Protein AF-A0A1E5GHN0-F1 (afdb_monomer)

Organism: NCBI:txid903984

Foldseek 3Di:
DDDDPQLVVVVVVVPPFDKDKDQFDPDDDPQLSQLVRCPVVPVDPDDPVCVVVDDSSVRSVVVPVVFQWDDGPRMIITTD

Structure (mmCIF, N/CA/C/O backbone):
data_AF-A0A1E5GHN0-F1
#
_entry.id   AF-A0A1E5GHN0-F1
#
loop_
_atom_site.group_PDB
_atom_site.id
_atom_site.type_symbol
_atom_site.label_atom_id
_atom_site.label_alt_id
_atom_site.label_comp_id
_atom_site.label_asym_id
_atom_site.label_entity_id
_atom_site.label_seq_id
_atom_site.pdbx_PDB_ins_code
_atom_site.Cartn_x
_atom_site.Cartn_y
_atom_si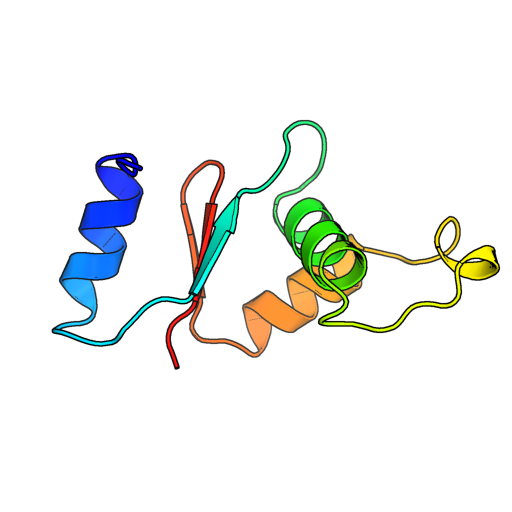te.Cartn_z
_atom_site.occupancy
_atom_site.B_iso_or_equiv
_atom_site.auth_seq_id
_atom_site.auth_comp_id
_atom_site.auth_asym_id
_atom_site.auth_atom_id
_atom_site.pdbx_PDB_model_num
ATOM 1 N N . MET A 1 1 ? -3.614 10.545 -17.411 1.00 61.69 1 MET A N 1
ATOM 2 C CA . MET A 1 1 ? -2.728 10.638 -16.236 1.00 61.69 1 MET A CA 1
ATOM 3 C C . MET A 1 1 ? -1.398 10.027 -16.653 1.00 61.69 1 MET A C 1
ATOM 5 O O . MET A 1 1 ? -1.438 9.018 -17.346 1.00 61.69 1 MET A O 1
ATOM 9 N N . SER A 1 2 ? -0.265 10.683 -16.396 1.00 85.25 2 SER A N 1
ATOM 10 C CA . SER A 1 2 ? 1.064 10.142 -16.724 1.00 85.25 2 SER A CA 1
ATOM 11 C C . SER A 1 2 ? 1.690 9.650 -15.431 1.00 85.25 2 SER A C 1
ATOM 13 O O . SER A 1 2 ? 1.760 10.432 -14.488 1.00 85.25 2 SER A O 1
ATOM 15 N N . TYR A 1 3 ? 2.122 8.393 -15.389 1.00 90.31 3 TYR A N 1
ATOM 16 C CA . TYR A 1 3 ? 2.849 7.859 -14.240 1.00 90.31 3 TYR A CA 1
ATOM 17 C C . TYR A 1 3 ? 4.336 8.235 -14.308 1.00 90.31 3 TYR A C 1
ATOM 19 O O . TYR A 1 3 ? 4.841 8.475 -15.413 1.00 90.31 3 TYR A O 1
ATOM 27 N N . PRO A 1 4 ? 5.044 8.274 -13.165 1.00 93.44 4 PRO A N 1
ATOM 28 C CA . PRO A 1 4 ? 6.496 8.420 -13.140 1.00 93.44 4 PRO A CA 1
ATOM 29 C C . PRO A 1 4 ? 7.214 7.290 -13.885 1.00 93.44 4 PRO A C 1
ATOM 31 O O . PRO A 1 4 ? 6.723 6.159 -13.963 1.00 93.44 4 PRO A O 1
ATOM 34 N N . ASP A 1 5 ? 8.419 7.574 -14.386 1.00 93.44 5 ASP A N 1
ATOM 35 C CA . ASP A 1 5 ? 9.203 6.612 -15.167 1.00 93.44 5 ASP A CA 1
ATOM 36 C C . ASP A 1 5 ? 9.488 5.312 -14.393 1.00 93.44 5 ASP A C 1
ATOM 38 O O . ASP A 1 5 ? 9.530 4.245 -15.003 1.00 93.44 5 ASP A O 1
ATOM 42 N N . GLU A 1 6 ? 9.685 5.352 -13.066 1.00 93.62 6 GLU A N 1
ATOM 43 C CA . GLU A 1 6 ? 9.842 4.124 -12.268 1.00 93.62 6 GLU A CA 1
ATOM 44 C C . GLU A 1 6 ? 8.624 3.205 -12.316 1.00 93.62 6 GLU A C 1
ATOM 46 O O . GLU A 1 6 ?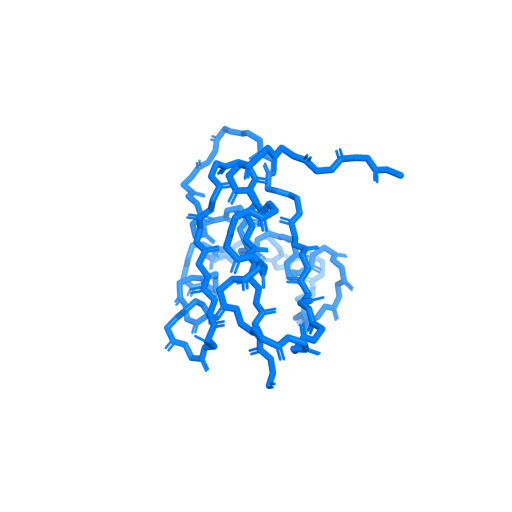 8.794 2.003 -12.524 1.00 93.62 6 GLU A O 1
ATOM 51 N N . VAL A 1 7 ? 7.419 3.760 -12.202 1.00 94.00 7 VAL A N 1
ATOM 52 C CA . VAL A 1 7 ? 6.167 2.999 -12.258 1.00 94.00 7 VAL A CA 1
ATOM 53 C C . VAL A 1 7 ? 6.018 2.370 -13.639 1.00 94.00 7 VAL A C 1
ATOM 55 O O . VAL A 1 7 ? 5.808 1.165 -13.762 1.00 94.00 7 VAL A O 1
ATOM 58 N N . VAL A 1 8 ? 6.243 3.150 -14.702 1.00 92.69 8 VAL A N 1
ATOM 59 C CA . VAL A 1 8 ? 6.183 2.650 -16.085 1.00 92.69 8 VAL A CA 1
ATOM 60 C C . VAL A 1 8 ? 7.203 1.531 -16.323 1.00 92.69 8 VAL A C 1
ATOM 62 O O . VAL A 1 8 ? 6.888 0.543 -16.988 1.00 92.69 8 VAL A O 1
ATOM 65 N N . ARG A 1 9 ? 8.414 1.637 -15.756 1.00 92.44 9 ARG A N 1
ATOM 66 C CA . ARG A 1 9 ? 9.430 0.575 -15.839 1.00 92.44 9 ARG A CA 1
ATOM 67 C C . ARG A 1 9 ? 8.973 -0.718 -15.166 1.00 92.44 9 ARG A C 1
ATOM 69 O O . ARG A 1 9 ? 9.241 -1.782 -15.717 1.00 92.44 9 ARG A O 1
ATOM 76 N N . VAL A 1 10 ? 8.321 -0.651 -14.005 1.00 93.06 10 VAL A N 1
ATOM 77 C CA . VAL A 1 10 ? 7.801 -1.840 -13.303 1.00 93.06 10 VAL A CA 1
ATOM 78 C C . VAL A 1 10 ? 6.684 -2.503 -14.106 1.00 93.06 10 VAL A C 1
ATOM 80 O O . VAL A 1 10 ? 6.728 -3.712 -14.329 1.00 93.06 10 VAL A O 1
ATOM 83 N N . ILE A 1 11 ? 5.761 -1.713 -14.656 1.00 92.25 11 ILE A N 1
ATOM 84 C CA . ILE A 1 11 ? 4.688 -2.209 -15.531 1.00 92.25 11 ILE A CA 1
ATOM 85 C C . ILE A 1 11 ? 5.269 -2.894 -16.775 1.00 92.25 11 ILE A C 1
ATOM 87 O O . ILE A 1 11 ? 4.867 -4.000 -17.130 1.00 92.25 11 ILE A O 1
ATOM 91 N N . ALA A 1 12 ? 6.272 -2.287 -17.414 1.00 90.81 12 ALA A N 1
ATOM 92 C CA . ALA A 1 12 ? 6.892 -2.836 -18.618 1.00 90.81 12 ALA A CA 1
ATOM 93 C C . ALA A 1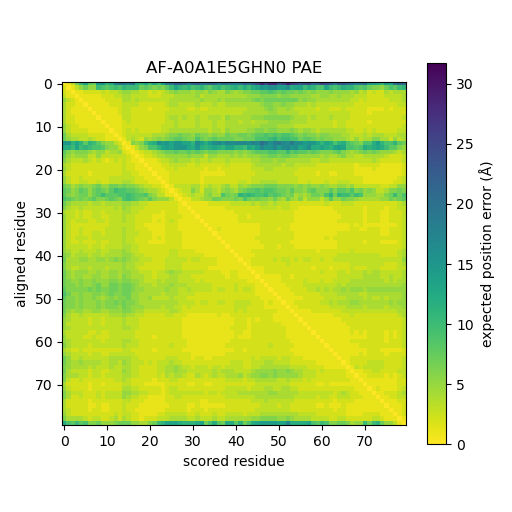 12 ? 7.573 -4.203 -18.397 1.00 90.81 12 ALA A C 1
ATOM 95 O O . ALA A 1 12 ? 7.689 -4.983 -19.345 1.00 90.81 12 ALA A O 1
ATOM 96 N N . LYS A 1 13 ? 8.009 -4.520 -17.168 1.00 89.69 13 LYS A N 1
ATOM 97 C CA . LYS A 1 13 ? 8.598 -5.832 -16.839 1.00 89.69 13 LYS A CA 1
ATOM 98 C C . LYS A 1 13 ? 7.578 -6.975 -16.899 1.00 89.69 13 LYS A C 1
ATOM 100 O O . LYS A 1 13 ? 7.983 -8.098 -17.184 1.00 89.69 13 LYS A O 1
ATOM 105 N N . HIS A 1 14 ? 6.291 -6.692 -16.698 1.00 88.06 14 HIS A N 1
ATOM 106 C CA . HIS A 1 14 ? 5.225 -7.695 -16.570 1.00 88.06 14 HIS A CA 1
ATOM 107 C C . HIS A 1 14 ? 4.502 -8.007 -17.901 1.00 88.06 14 HIS A C 1
ATOM 109 O O . HIS A 1 14 ? 3.361 -8.447 -17.922 1.00 88.06 14 HIS A O 1
ATOM 115 N N . GLN A 1 15 ? 5.168 -7.776 -19.044 1.00 79.25 15 GLN A N 1
ATOM 116 C CA . GLN A 1 15 ? 4.848 -8.312 -20.386 1.00 79.25 15 GLN A CA 1
ATOM 117 C C . GLN A 1 15 ? 3.359 -8.348 -20.815 1.00 79.25 15 GLN A C 1
ATOM 119 O O . GLN A 1 15 ? 2.939 -9.260 -21.525 1.00 79.25 15 GLN A O 1
ATOM 124 N N . GLY A 1 16 ? 2.573 -7.323 -20.473 1.00 77.44 16 GLY A N 1
ATOM 125 C CA . GLY A 1 16 ? 1.179 -7.187 -20.922 1.00 77.44 16 GLY A CA 1
ATOM 126 C C . GLY A 1 16 ? 0.120 -7.560 -19.884 1.00 77.44 16 GLY A C 1
ATOM 127 O O . GLY A 1 16 ? -1.067 -7.472 -20.197 1.00 77.44 16 GLY A O 1
ATOM 128 N N . GLU A 1 17 ? 0.521 -7.918 -18.664 1.00 88.31 17 GLU A N 1
ATOM 129 C CA . GLU A 1 17 ? -0.380 -7.935 -17.512 1.00 88.31 17 GLU A CA 1
ATOM 130 C C . GLU A 1 17 ? -0.868 -6.512 -17.206 1.00 88.31 17 GLU A C 1
ATOM 132 O O . GLU A 1 17 ? -0.112 -5.537 -17.288 1.00 88.31 17 GLU A O 1
ATOM 137 N N . SER A 1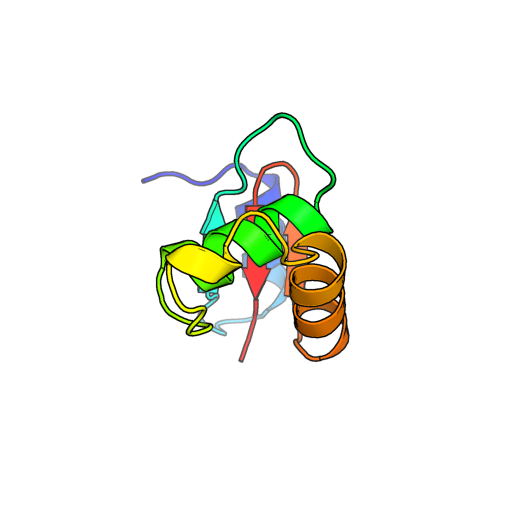 18 ? -2.159 -6.383 -16.893 1.00 89.88 18 SER A N 1
ATOM 138 C CA . SER A 1 18 ? -2.740 -5.099 -16.507 1.00 89.88 18 SER A CA 1
ATOM 139 C C . SER A 1 18 ? -2.508 -4.880 -15.014 1.00 89.88 18 SER A C 1
ATOM 141 O O . SER A 1 18 ? -3.022 -5.673 -14.226 1.00 89.88 18 SER A O 1
ATOM 143 N N . PRO A 1 19 ? -1.797 -3.816 -14.607 1.00 93.94 19 PRO A N 1
ATOM 144 C CA . PRO A 1 19 ? -1.581 -3.530 -13.198 1.00 93.94 19 PRO A CA 1
ATOM 145 C C . PRO A 1 19 ? -2.821 -2.901 -12.552 1.00 93.94 19 PRO A C 1
ATOM 147 O O . PRO A 1 19 ? -3.578 -2.174 -13.205 1.00 93.94 19 PRO A O 1
ATOM 150 N N . ILE A 1 20 ? -2.966 -3.105 -11.246 1.00 94.81 20 ILE A N 1
ATOM 151 C CA . ILE A 1 20 ? -3.736 -2.242 -10.348 1.00 94.81 20 ILE A CA 1
ATOM 152 C C . ILE A 1 20 ? -2.733 -1.302 -9.676 1.00 94.81 20 ILE A C 1
ATOM 154 O O . ILE A 1 20 ? -1.693 -1.740 -9.190 1.00 94.81 20 ILE A O 1
ATOM 158 N N . ILE A 1 21 ? -3.004 0.002 -9.701 1.00 95.25 21 ILE A N 1
ATOM 159 C CA . ILE A 1 21 ? -2.074 1.022 -9.204 1.00 95.25 21 ILE A CA 1
ATOM 160 C C . ILE A 1 21 ? -2.772 1.820 -8.112 1.00 95.25 21 ILE A C 1
ATOM 162 O O . ILE A 1 21 ? -3.813 2.426 -8.365 1.00 95.25 21 ILE A O 1
ATOM 166 N N . TYR A 1 22 ? -2.164 1.849 -6.933 1.00 95.44 22 TYR A N 1
ATOM 167 C CA . TYR A 1 22 ? -2.615 2.629 -5.786 1.00 95.44 22 TYR A CA 1
ATOM 168 C C . TYR A 1 22 ? -1.668 3.812 -5.585 1.00 95.44 22 TYR A C 1
ATOM 170 O O . TYR A 1 22 ? -0.454 3.618 -5.578 1.00 95.44 22 TYR A O 1
ATOM 178 N N . GLU A 1 23 ? -2.206 5.023 -5.441 1.00 95.25 23 GLU A N 1
ATOM 179 C CA . GLU A 1 23 ? -1.439 6.246 -5.164 1.00 95.25 23 GLU A CA 1
ATOM 180 C C . GLU A 1 23 ? -1.378 6.476 -3.650 1.00 95.25 23 GLU A C 1
ATOM 182 O O . GLU A 1 23 ? -2.396 6.741 -3.020 1.00 95.25 23 GLU A O 1
ATOM 187 N N . LEU A 1 24 ? -0.191 6.329 -3.067 1.00 94.94 24 LEU A N 1
ATOM 188 C CA . LEU A 1 24 ? 0.076 6.318 -1.633 1.00 94.94 24 LEU A CA 1
ATOM 189 C C . LEU A 1 24 ? 0.321 7.736 -1.098 1.00 94.94 24 LEU A C 1
ATOM 191 O O . LEU A 1 24 ? 1.334 8.358 -1.415 1.00 94.94 24 LEU A O 1
ATOM 195 N N . TYR A 1 25 ? -0.557 8.221 -0.217 1.00 88.69 25 TYR A N 1
ATOM 196 C CA . TYR A 1 25 ? -0.413 9.538 0.418 1.00 88.69 25 TYR A CA 1
ATOM 197 C C . TYR A 1 25 ? 0.850 9.657 1.287 1.00 88.69 25 TYR A C 1
ATOM 199 O O . TYR A 1 25 ? 1.225 8.722 1.986 1.00 88.69 25 TYR A O 1
ATOM 207 N N . 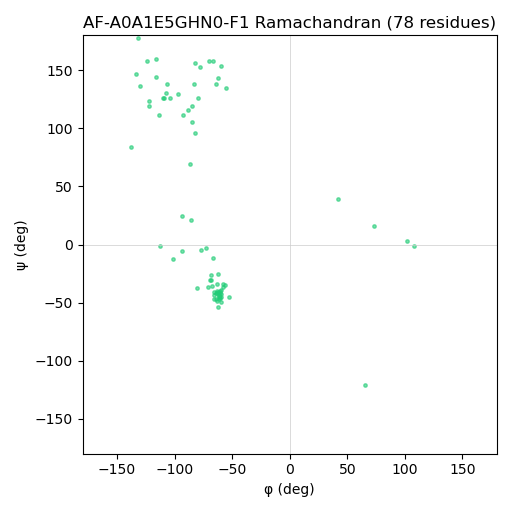GLU A 1 26 ? 1.502 10.822 1.306 1.00 88.31 26 GLU A N 1
ATOM 208 C CA . GLU A 1 26 ? 2.682 11.049 2.151 1.00 88.31 26 GLU A CA 1
ATOM 209 C C . GLU A 1 26 ? 2.372 11.038 3.664 1.00 88.31 26 GLU A C 1
ATOM 211 O O . GLU A 1 26 ? 1.262 11.334 4.106 1.00 88.31 26 GLU A O 1
ATOM 216 N N . GLY A 1 27 ? 3.403 10.784 4.482 1.00 87.38 27 GLY A N 1
ATOM 217 C CA . GLY A 1 27 ? 3.373 11.029 5.934 1.00 87.38 27 GLY A CA 1
ATOM 218 C C . GLY A 1 27 ? 3.299 9.789 6.832 1.00 87.38 27 GLY A C 1
ATOM 219 O O . GLY A 1 27 ? 3.346 9.936 8.050 1.00 87.38 27 GLY A O 1
ATOM 220 N N . MET A 1 28 ? 3.233 8.593 6.246 1.00 91.62 28 MET A N 1
ATOM 221 C CA . MET A 1 28 ? 3.147 7.290 6.935 1.00 91.62 28 MET A CA 1
ATOM 222 C C . MET A 1 28 ? 4.173 6.291 6.365 1.00 91.62 28 MET A C 1
ATOM 224 O O . MET A 1 28 ? 4.900 6.641 5.428 1.00 91.62 28 MET A O 1
ATOM 228 N N . THR A 1 29 ? 4.262 5.069 6.898 1.00 95.56 29 THR A N 1
ATOM 229 C CA . THR A 1 29 ? 5.026 3.977 6.253 1.00 95.56 29 THR A CA 1
ATOM 230 C C . THR A 1 29 ? 4.316 3.496 4.984 1.00 95.56 29 THR A C 1
ATOM 232 O O . THR A 1 29 ? 3.119 3.725 4.824 1.00 95.56 29 THR A O 1
ATOM 235 N N . ASP A 1 30 ? 5.031 2.858 4.057 1.00 96.50 30 ASP A N 1
ATOM 236 C CA . ASP A 1 30 ? 4.451 2.427 2.777 1.00 96.50 30 ASP A CA 1
ATOM 237 C C . ASP A 1 30 ? 3.295 1.433 2.982 1.00 96.50 30 ASP A C 1
ATOM 239 O O . ASP A 1 30 ? 2.232 1.561 2.370 1.00 96.50 30 ASP A O 1
ATOM 243 N N . GLU A 1 31 ? 3.458 0.497 3.916 1.00 97.69 31 GLU A N 1
ATOM 244 C CA . GLU A 1 31 ? 2.427 -0.463 4.296 1.00 97.69 31 GLU A CA 1
ATOM 245 C C . GLU A 1 31 ? 1.223 0.211 4.967 1.00 97.69 31 GLU A C 1
ATOM 247 O O . GLU A 1 31 ? 0.083 -0.133 4.663 1.00 97.69 31 GLU A O 1
ATOM 252 N N . GLU A 1 32 ? 1.432 1.202 5.836 1.00 97.62 32 GLU A N 1
ATOM 253 C CA . GLU A 1 32 ? 0.329 1.944 6.460 1.00 97.62 32 GLU A CA 1
ATOM 254 C C . GLU A 1 32 ? -0.489 2.723 5.420 1.00 97.62 32 GLU A C 1
ATOM 256 O O . GLU A 1 32 ? -1.722 2.677 5.445 1.00 97.62 32 GLU A O 1
ATOM 261 N N . ARG A 1 33 ? 0.179 3.359 4.448 1.00 97.44 33 ARG A N 1
ATOM 262 C CA . ARG A 1 33 ? -0.482 4.062 3.334 1.00 97.44 33 ARG A CA 1
ATOM 263 C C . ARG A 1 33 ? -1.328 3.114 2.497 1.00 97.44 33 ARG A C 1
ATOM 265 O O . ARG A 1 33 ? -2.476 3.426 2.184 1.00 97.44 33 ARG A O 1
ATOM 272 N N . LEU A 1 34 ? -0.772 1.952 2.150 1.00 97.69 34 LEU A N 1
ATOM 273 C CA . LEU A 1 34 ? -1.487 0.934 1.386 1.00 97.69 34 LEU A CA 1
ATOM 274 C C . LEU A 1 34 ? -2.716 0.446 2.157 1.00 97.69 34 LEU A C 1
ATOM 276 O O . LEU A 1 34 ? -3.813 0.412 1.606 1.00 97.69 34 LEU A O 1
ATOM 280 N N . GLY A 1 35 ? -2.567 0.136 3.447 1.00 97.38 35 GLY A N 1
ATOM 281 C CA . GLY A 1 35 ? -3.687 -0.284 4.282 1.00 97.38 35 GLY A CA 1
ATOM 282 C C . GLY A 1 35 ? -4.786 0.769 4.391 1.00 97.38 35 GLY A C 1
ATOM 283 O O . GLY A 1 35 ? -5.968 0.426 4.333 1.00 97.38 35 GLY A O 1
ATOM 284 N N . TYR A 1 36 ? -4.414 2.046 4.503 1.00 96.19 36 TYR A N 1
ATOM 285 C CA . TYR A 1 36 ? -5.365 3.155 4.520 1.00 96.19 36 TYR A CA 1
ATOM 286 C C . TYR A 1 36 ? -6.190 3.205 3.229 1.00 96.19 36 TYR A C 1
ATOM 288 O O . TYR A 1 36 ? -7.418 3.205 3.298 1.00 96.19 36 TYR A O 1
ATOM 296 N N . ILE A 1 37 ? -5.535 3.148 2.066 1.00 96.44 37 ILE A N 1
ATOM 297 C CA . ILE A 1 37 ? -6.204 3.184 0.755 1.00 96.44 37 ILE A CA 1
ATOM 298 C C . ILE A 1 37 ? -7.117 1.978 0.556 1.00 96.44 37 ILE A C 1
ATOM 300 O O . ILE A 1 37 ? -8.247 2.138 0.106 1.00 96.44 37 ILE A O 1
ATOM 304 N N . LEU A 1 38 ? -6.686 0.774 0.949 1.00 96.50 38 LEU A N 1
ATOM 305 C CA . LEU A 1 38 ? -7.524 -0.426 0.858 1.00 96.50 38 LEU A CA 1
ATOM 306 C C . LEU A 1 38 ? -8.834 -0.269 1.649 1.00 96.50 38 LEU A C 1
ATOM 308 O O . LEU A 1 38 ? -9.886 -0.742 1.217 1.00 96.50 38 LEU A O 1
ATOM 312 N N . VAL A 1 39 ? -8.797 0.406 2.798 1.00 96.31 39 VAL A N 1
ATOM 313 C CA . VAL A 1 39 ? -9.993 0.675 3.610 1.00 96.31 39 VAL A CA 1
ATOM 314 C C . VAL A 1 39 ? -10.800 1.865 3.083 1.00 96.31 39 VAL A C 1
ATOM 316 O O . VAL A 1 39 ? -12.034 1.841 3.131 1.00 96.31 39 VAL A O 1
ATOM 319 N N . GLU A 1 40 ? -10.134 2.910 2.596 1.00 94.38 40 GLU A N 1
ATOM 320 C CA . GLU A 1 40 ? -10.761 4.113 2.045 1.00 94.38 40 GLU A CA 1
ATOM 321 C C . GLU A 1 40 ? -11.541 3.812 0.761 1.00 94.38 40 GLU A C 1
ATOM 323 O O . GLU A 1 40 ? -12.720 4.159 0.673 1.00 94.38 40 GLU A O 1
ATOM 328 N N . GLU A 1 41 ? -10.931 3.069 -0.165 1.00 94.50 41 GLU A N 1
ATOM 329 C CA . GLU A 1 41 ? -11.529 2.607 -1.426 1.00 94.50 41 GLU A CA 1
ATOM 330 C C . GLU A 1 41 ? -12.562 1.480 -1.221 1.00 94.50 41 GLU A C 1
ATOM 332 O O . GLU A 1 41 ? -13.203 1.014 -2.163 1.00 94.50 41 GLU A O 1
ATOM 337 N N . GLY A 1 42 ? -12.752 1.018 0.021 1.00 94.00 42 GLY A N 1
ATOM 338 C CA . GLY A 1 42 ? -13.737 -0.009 0.367 1.00 94.00 42 GLY A CA 1
ATOM 339 C C . GLY A 1 42 ? -13.366 -1.423 -0.091 1.00 94.00 42 GLY A C 1
ATOM 340 O O . GLY A 1 42 ? -14.224 -2.308 -0.086 1.00 94.00 42 GLY A O 1
ATOM 341 N N . LEU A 1 43 ? -12.101 -1.659 -0.451 1.00 94.88 43 LEU A N 1
ATOM 342 C CA . LEU A 1 43 ? -11.566 -2.994 -0.738 1.00 94.88 43 LEU A CA 1
ATOM 343 C C . LEU A 1 43 ? -11.508 -3.846 0.538 1.00 94.88 43 LEU A C 1
ATOM 345 O O . LEU A 1 43 ? -11.713 -5.059 0.494 1.00 94.88 43 LEU A O 1
ATOM 349 N N . ILE A 1 44 ? -11.316 -3.196 1.690 1.00 95.81 44 ILE A N 1
ATOM 350 C CA . ILE A 1 44 ? -11.446 -3.782 3.024 1.00 95.81 44 ILE A CA 1
ATOM 351 C C . ILE A 1 44 ? -12.482 -2.996 3.829 1.00 95.81 44 ILE A C 1
ATOM 353 O O . ILE A 1 44 ? -12.341 -1.809 4.116 1.00 95.81 44 ILE A O 1
ATOM 357 N N . MET A 1 45 ? -13.543 -3.685 4.243 1.00 96.38 45 MET A N 1
ATOM 358 C CA . MET A 1 45 ? -14.658 -3.064 4.954 1.00 96.38 45 MET A CA 1
ATOM 359 C C . MET A 1 45 ? -14.377 -2.962 6.456 1.00 96.38 45 MET A C 1
ATOM 361 O O . MET A 1 45 ? -14.497 -3.943 7.191 1.00 96.38 45 MET A O 1
ATOM 365 N N . VAL A 1 46 ? -14.076 -1.750 6.925 1.00 95.69 46 VAL A N 1
ATOM 366 C CA . VAL A 1 46 ? -13.928 -1.425 8.353 1.00 95.69 46 VAL A CA 1
ATOM 367 C C . VAL A 1 46 ? -15.092 -0.540 8.818 1.00 95.69 46 VAL A C 1
ATOM 369 O O . VAL A 1 46 ? -15.307 0.530 8.236 1.00 95.69 46 VAL A O 1
ATOM 372 N N . PRO A 1 47 ? -15.829 -0.923 9.883 1.00 96.19 47 PRO A N 1
ATOM 373 C CA . PRO A 1 47 ? -16.848 -0.066 10.484 1.00 96.19 47 PRO A CA 1
ATOM 374 C C . PRO A 1 47 ? -16.282 1.297 10.900 1.00 96.19 47 PRO A C 1
ATOM 376 O O . PRO A 1 47 ? -15.243 1.360 11.550 1.00 96.19 47 PRO A O 1
ATOM 379 N N . GLU A 1 48 ? -16.987 2.387 10.583 1.00 93.81 48 GLU A N 1
ATOM 380 C CA .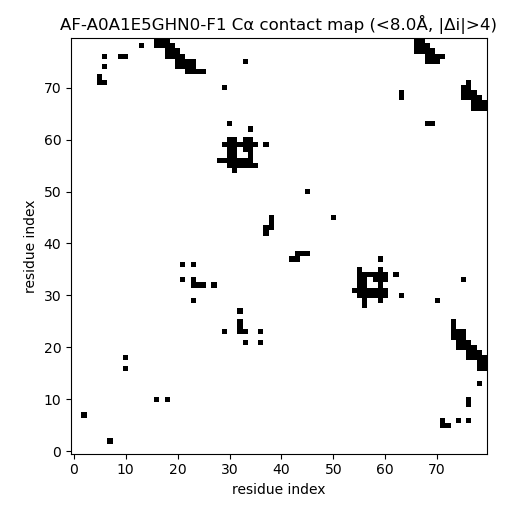 GLU A 1 48 ? -16.497 3.763 10.781 1.00 93.81 48 GLU A CA 1
ATOM 381 C C . GLU A 1 48 ? -16.020 4.035 12.216 1.00 93.81 48 GLU A C 1
ATOM 383 O O . GL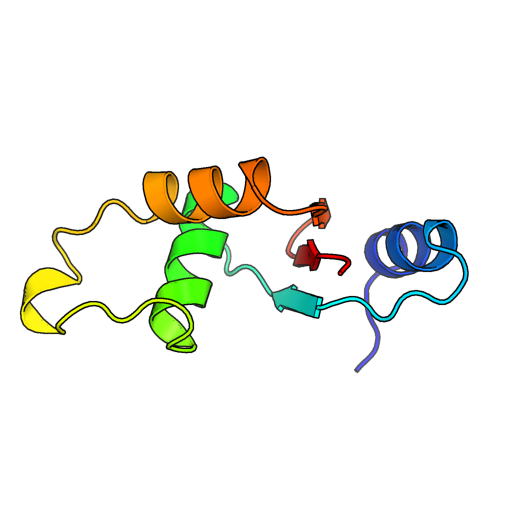U A 1 48 ? -14.918 4.534 12.424 1.00 93.81 48 GLU A O 1
ATOM 388 N N . HIS A 1 49 ? -16.797 3.607 13.215 1.00 94.31 49 HIS A N 1
ATOM 389 C CA . HIS A 1 49 ? -16.462 3.782 14.632 1.00 94.31 49 HIS A CA 1
ATOM 390 C C . HIS A 1 49 ? -15.232 2.979 15.098 1.00 94.31 49 HIS A C 1
ATOM 392 O O . HIS A 1 49 ? -14.752 3.200 16.207 1.00 94.31 49 HIS A O 1
ATOM 398 N N . LEU A 1 50 ? -14.731 2.047 14.280 1.00 96.19 50 LEU A N 1
ATOM 399 C CA . LEU A 1 50 ? -13.517 1.276 14.548 1.00 96.19 50 LEU A CA 1
ATOM 400 C C . LEU A 1 50 ? -12.301 1.793 13.776 1.00 96.19 50 LEU A C 1
ATOM 402 O O . LEU A 1 50 ? -11.187 1.412 14.119 1.00 96.19 50 LEU A O 1
ATOM 406 N N . ARG A 1 51 ? -12.476 2.675 12.781 1.00 94.00 51 ARG A N 1
ATOM 407 C CA . ARG A 1 51 ? -11.395 3.108 11.877 1.00 94.00 51 ARG A CA 1
ATOM 408 C C . ARG A 1 51 ? -10.190 3.706 12.601 1.00 94.00 51 ARG A C 1
ATOM 410 O O . ARG A 1 51 ? -9.069 3.475 12.173 1.00 94.00 51 ARG A O 1
ATOM 417 N N . SER A 1 52 ? -10.388 4.424 13.705 1.00 94.00 52 SER A N 1
ATOM 418 C CA . SER A 1 52 ? -9.282 5.003 14.489 1.00 94.00 52 SER A CA 1
ATOM 419 C C . SER A 1 52 ? -8.542 3.998 15.381 1.00 94.00 52 SER A C 1
ATOM 421 O O . SER A 1 52 ? -7.579 4.373 16.041 1.00 94.00 52 SER A O 1
ATOM 423 N N . TYR A 1 53 ? -9.006 2.748 15.441 1.00 96.00 53 TYR A N 1
ATOM 424 C CA . TYR A 1 53 ? -8.420 1.673 16.248 1.00 96.00 53 TYR A CA 1
ATOM 425 C C . TYR A 1 53 ? -7.796 0.565 15.396 1.00 96.00 53 TYR A C 1
ATOM 427 O O . TYR A 1 53 ? -7.284 -0.408 15.948 1.00 96.00 53 TYR A O 1
ATOM 435 N N . ILE A 1 54 ? -7.881 0.680 14.069 1.00 96.12 54 ILE A N 1
ATOM 436 C CA . ILE A 1 54 ? -7.305 -0.288 13.145 1.00 96.12 54 ILE A CA 1
ATOM 437 C C . ILE A 1 54 ? -5.826 0.010 12.934 1.00 96.12 54 ILE A C 1
ATOM 439 O O . ILE A 1 54 ? -5.424 1.157 12.760 1.00 96.12 54 ILE A O 1
ATOM 443 N N . ASP A 1 55 ? -5.039 -1.059 12.922 1.00 96.81 55 ASP A N 1
ATOM 444 C CA . ASP A 1 55 ? -3.654 -1.052 12.476 1.00 96.81 55 ASP A CA 1
ATOM 445 C C . ASP A 1 55 ? -3.630 -1.165 10.944 1.00 96.81 55 ASP A C 1
ATOM 447 O O . ASP A 1 55 ? -3.774 -2.253 10.378 1.00 96.81 55 ASP A O 1
ATOM 451 N N . TYR A 1 56 ? -3.534 -0.019 10.268 1.00 97.06 56 TYR A N 1
ATOM 452 C CA . TYR A 1 56 ? -3.486 0.028 8.806 1.00 97.06 56 TYR A CA 1
ATOM 453 C C . TYR A 1 56 ? -2.170 -0.537 8.260 1.00 97.06 56 TYR A C 1
ATOM 455 O O . TYR A 1 56 ? -2.179 -1.151 7.196 1.00 97.06 56 TYR A O 1
ATOM 463 N N . GLU A 1 57 ? -1.064 -0.417 8.998 1.00 97.69 57 GLU A N 1
ATOM 464 C CA . GLU A 1 57 ? 0.228 -0.990 8.606 1.00 97.69 57 GLU A CA 1
ATOM 465 C C . GLU A 1 57 ? 0.137 -2.514 8.497 1.00 97.69 57 GLU A C 1
ATOM 467 O O . GLU A 1 57 ? 0.571 -3.097 7.504 1.00 97.69 57 GLU A O 1
ATOM 472 N N . ALA A 1 58 ? -0.501 -3.169 9.472 1.00 98.00 58 ALA A N 1
ATOM 473 C CA . ALA A 1 58 ? -0.733 -4.608 9.419 1.00 98.00 58 ALA A CA 1
ATOM 474 C C . ALA A 1 58 ? -1.556 -5.020 8.188 1.00 98.00 58 ALA A C 1
ATOM 476 O O . ALA A 1 58 ? -1.201 -5.992 7.524 1.00 98.00 58 ALA A O 1
ATOM 477 N N . ILE A 1 59 ? -2.606 -4.262 7.855 1.00 97.31 59 ILE A N 1
ATOM 478 C CA . ILE A 1 59 ? -3.444 -4.522 6.678 1.00 97.31 59 ILE A CA 1
ATOM 479 C C . ILE A 1 59 ? -2.633 -4.415 5.385 1.00 97.31 59 ILE A C 1
ATOM 481 O O . ILE A 1 59 ? -2.649 -5.340 4.573 1.00 97.31 59 ILE A O 1
ATOM 485 N N . GLY A 1 60 ? -1.936 -3.297 5.173 1.00 97.69 60 GLY A N 1
ATOM 486 C CA . GLY A 1 60 ? -1.191 -3.094 3.933 1.00 97.69 60 GLY A CA 1
ATOM 487 C C . GLY A 1 60 ? -0.015 -4.054 3.805 1.00 97.69 60 GLY A C 1
ATOM 488 O O . GLY A 1 60 ? 0.226 -4.577 2.720 1.00 97.69 60 GLY A O 1
ATOM 489 N N . ARG A 1 61 ? 0.657 -4.385 4.913 1.00 97.62 61 ARG A N 1
ATOM 490 C CA . ARG A 1 61 ? 1.705 -5.408 4.926 1.00 97.62 61 ARG A CA 1
ATOM 491 C C . ARG A 1 61 ? 1.163 -6.780 4.536 1.00 97.62 61 ARG A C 1
ATOM 493 O O . ARG A 1 61 ? 1.780 -7.464 3.722 1.00 97.62 61 ARG A O 1
ATOM 500 N N . ASP A 1 62 ? 0.020 -7.181 5.088 1.00 97.75 62 ASP A N 1
ATOM 501 C CA . ASP A 1 62 ? -0.610 -8.455 4.739 1.00 97.75 62 ASP A CA 1
ATOM 502 C C . ASP A 1 62 ? -1.021 -8.478 3.260 1.00 97.75 62 ASP A C 1
ATOM 504 O O . ASP A 1 62 ? -0.814 -9.488 2.586 1.00 97.75 62 ASP A O 1
ATOM 508 N N . HIS A 1 63 ? -1.544 -7.371 2.722 1.00 97.38 63 HIS A N 1
ATOM 509 C CA . HIS A 1 63 ? -1.862 -7.261 1.294 1.00 97.38 63 HIS A CA 1
ATOM 510 C C . HIS A 1 63 ? -0.609 -7.385 0.424 1.00 97.38 63 HIS A C 1
ATOM 512 O O . HIS A 1 63 ? -0.584 -8.195 -0.499 1.00 97.38 63 HIS A O 1
ATOM 518 N N . ALA A 1 64 ? 0.458 -6.653 0.752 1.00 96.62 64 ALA A N 1
ATOM 519 C CA . ALA A 1 64 ? 1.711 -6.674 0.001 1.00 96.62 64 ALA A CA 1
ATOM 520 C C . ALA A 1 64 ? 2.405 -8.048 0.024 1.00 96.62 64 ALA A C 1
ATOM 522 O O . ALA A 1 64 ? 3.004 -8.450 -0.966 1.00 96.62 64 ALA A O 1
ATOM 523 N N . ILE A 1 65 ? 2.302 -8.798 1.128 1.00 96.69 65 ILE A N 1
ATOM 524 C CA . ILE A 1 65 ? 2.846 -10.164 1.229 1.00 96.69 65 ILE A CA 1
ATOM 525 C C . ILE A 1 65 ? 2.041 -11.160 0.384 1.00 96.69 65 ILE A C 1
ATOM 527 O O . ILE A 1 65 ? 2.611 -12.104 -0.165 1.00 96.69 65 ILE A O 1
ATOM 531 N N . ASN A 1 66 ? 0.719 -10.991 0.320 1.00 95.62 66 ASN A N 1
ATOM 532 C CA . ASN A 1 66 ? -0.184 -11.955 -0.312 1.00 95.62 66 ASN A CA 1
ATOM 533 C C . ASN A 1 66 ? -0.489 -11.650 -1.786 1.00 95.62 66 ASN A C 1
ATOM 535 O O . ASN A 1 66 ? -1.153 -12.456 -2.440 1.00 95.62 66 ASN A O 1
ATOM 539 N N . THR A 1 67 ? -0.017 -10.521 -2.312 1.00 94.00 67 THR A N 1
ATOM 540 C CA . THR A 1 67 ? -0.200 -10.112 -3.710 1.00 94.00 67 THR A CA 1
ATOM 541 C C . THR A 1 67 ? 1.136 -10.031 -4.440 1.00 94.00 67 THR A C 1
ATOM 543 O O . THR A 1 67 ? 2.200 -9.937 -3.831 1.00 94.00 67 THR A O 1
ATOM 546 N N . SER A 1 68 ? 1.096 -10.086 -5.773 1.00 92.62 68 SER A N 1
ATOM 547 C CA . SER A 1 68 ? 2.279 -9.854 -6.604 1.00 92.62 68 SER A CA 1
ATOM 548 C C . SER A 1 68 ? 2.423 -8.357 -6.868 1.00 92.62 68 SER A C 1
ATOM 550 O O . SER A 1 68 ? 2.172 -7.896 -7.981 1.00 92.62 68 SER A O 1
ATOM 552 N N . GLY A 1 69 ? 2.766 -7.589 -5.829 1.00 93.56 69 GLY A N 1
ATOM 553 C CA . GLY A 1 69 ? 2.903 -6.137 -5.922 1.00 93.56 69 GLY A CA 1
ATOM 554 C C . GLY A 1 69 ? 4.260 -5.586 -5.486 1.00 93.56 69 GLY A C 1
ATOM 555 O O . GLY A 1 69 ? 5.006 -6.224 -4.745 1.00 93.56 69 GLY A O 1
ATOM 556 N N . GLU A 1 70 ? 4.591 -4.388 -5.968 1.00 95.62 70 GLU A N 1
ATOM 557 C CA . GLU A 1 70 ? 5.842 -3.678 -5.678 1.00 95.62 70 GLU A CA 1
ATOM 558 C C . GLU A 1 70 ? 5.552 -2.230 -5.247 1.00 95.62 70 GLU A C 1
ATOM 560 O O . GLU A 1 70 ? 4.742 -1.535 -5.866 1.00 95.62 70 GLU A O 1
ATOM 565 N N . PHE A 1 71 ? 6.237 -1.765 -4.197 1.00 96.44 71 PHE A N 1
ATOM 566 C CA . PHE A 1 71 ? 6.248 -0.356 -3.798 1.00 96.44 71 PHE A CA 1
ATOM 567 C C . PHE A 1 71 ? 7.221 0.434 -4.677 1.00 96.44 71 PHE A C 1
ATOM 569 O O . PHE A 1 71 ? 8.394 0.081 -4.814 1.00 96.44 71 PHE A O 1
ATOM 576 N N . VAL A 1 72 ? 6.731 1.511 -5.284 1.00 96.06 72 VAL A N 1
ATOM 577 C CA . VAL A 1 72 ? 7.434 2.296 -6.299 1.00 96.06 72 VAL A CA 1
ATOM 578 C C . VAL A 1 72 ? 7.202 3.785 -6.040 1.00 96.06 72 VAL A C 1
ATOM 580 O O . VAL A 1 72 ? 6.322 4.410 -6.628 1.00 96.06 72 VAL A O 1
ATOM 583 N N . GLY A 1 73 ? 8.002 4.361 -5.140 1.00 93.50 73 GLY A N 1
ATOM 584 C CA . GLY A 1 73 ? 7.849 5.759 -4.732 1.00 93.50 73 GLY A CA 1
ATOM 585 C C . GLY A 1 73 ? 6.520 5.971 -4.008 1.00 93.50 73 GLY A C 1
ATOM 586 O O . GLY A 1 73 ? 6.249 5.314 -3.012 1.00 93.50 73 GLY A O 1
ATOM 587 N N . GLU A 1 74 ? 5.676 6.857 -4.531 1.00 94.88 74 GLU A N 1
ATOM 588 C CA . GLU A 1 74 ? 4.331 7.131 -3.999 1.00 94.88 74 GLU A CA 1
ATOM 589 C C . GLU A 1 74 ? 3.268 6.164 -4.543 1.00 94.88 74 GLU A C 1
ATOM 591 O O . GLU A 1 74 ? 2.088 6.492 -4.565 1.00 94.88 74 GLU A O 1
ATOM 596 N N . TYR A 1 75 ? 3.655 4.985 -5.034 1.00 96.25 75 TYR A N 1
ATOM 597 C CA . TYR A 1 75 ? 2.722 4.043 -5.649 1.00 96.25 75 TYR A CA 1
ATOM 598 C C . TYR A 1 75 ? 2.931 2.620 -5.145 1.00 96.25 75 TYR A C 1
ATOM 600 O O . TYR A 1 75 ? 4.061 2.191 -4.920 1.00 96.25 75 TYR A O 1
ATOM 608 N N . PHE A 1 76 ? 1.845 1.859 -5.053 1.00 97.12 76 PHE A N 1
ATOM 609 C CA . PHE A 1 76 ? 1.890 0.400 -5.003 1.00 97.12 76 PHE A CA 1
ATOM 610 C C . PHE A 1 76 ? 1.341 -0.143 -6.322 1.00 97.12 76 PHE A C 1
ATOM 612 O O . PHE A 1 76 ? 0.252 0.245 -6.749 1.00 97.12 76 PHE A O 1
ATOM 619 N N . VAL A 1 77 ? 2.112 -0.995 -6.995 1.00 96.62 77 VAL A N 1
ATOM 620 C CA . VAL A 1 77 ? 1.755 -1.569 -8.298 1.00 96.62 77 VAL A CA 1
ATOM 621 C C . VAL A 1 77 ? 1.546 -3.062 -8.122 1.00 96.62 77 VAL A C 1
ATOM 623 O O . VAL A 1 77 ? 2.506 -3.781 -7.871 1.00 96.62 77 VAL A O 1
ATOM 626 N N . GLU A 1 78 ? 0.307 -3.516 -8.260 1.00 95.31 78 GLU A N 1
ATOM 627 C CA . GLU A 1 78 ? -0.122 -4.904 -8.092 1.00 95.31 78 GLU A CA 1
ATOM 628 C C . GLU A 1 78 ? -0.425 -5.549 -9.451 1.00 95.31 78 GLU A C 1
ATOM 630 O O . GLU A 1 78 ? -1.052 -4.930 -10.312 1.00 95.31 78 GLU A O 1
ATOM 635 N N .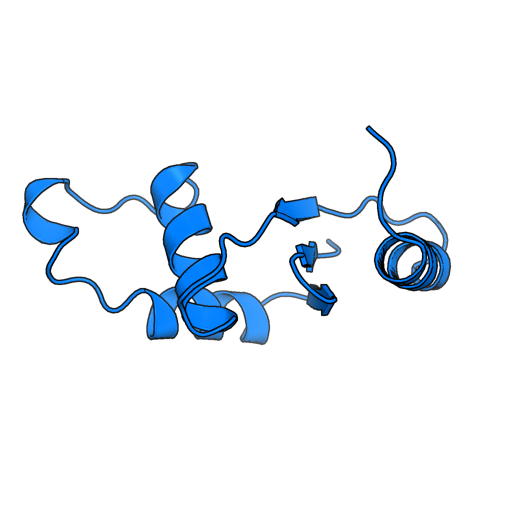 PHE A 1 79 ? -0.009 -6.803 -9.633 1.00 92.56 79 PHE A N 1
ATOM 636 C CA . PHE A 1 79 ? -0.310 -7.628 -10.805 1.00 92.56 79 PHE A CA 1
ATOM 637 C C . PHE A 1 79 ? -1.152 -8.851 -10.397 1.00 92.56 79 PHE A C 1
ATOM 639 O O . PHE A 1 79 ? -0.961 -9.392 -9.303 1.00 92.56 79 PHE A O 1
ATOM 646 N N . LEU A 1 80 ? -2.087 -9.263 -11.267 1.00 80.75 80 LEU A N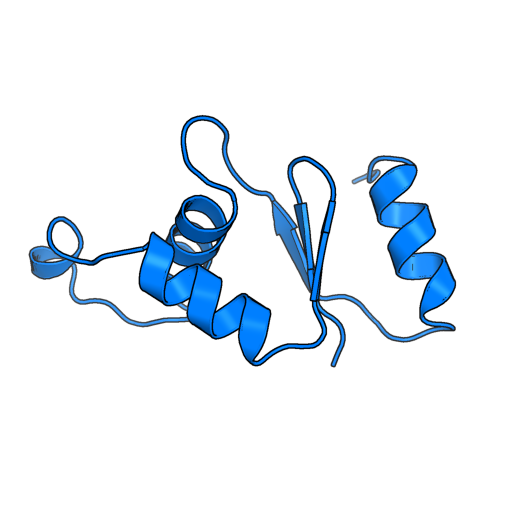 1
ATOM 647 C CA . LEU A 1 80 ? -3.032 -10.376 -11.058 1.00 80.75 80 LEU A CA 1
ATOM 648 C C . LEU A 1 80 ? -2.679 -11.619 -11.880 1.00 80.75 80 LEU A C 1
ATOM 650 O O . LEU A 1 80 ? -2.399 -11.456 -13.089 1.00 80.75 80 LEU A O 1
#

Radius of gyration: 13.14 Å; Cα contacts (8 Å, |Δi|>4): 107; chains: 1; bounding box: 27×23×37 Å

pLDDT: mean 93.55, std 5.38, range [61.69, 98.0]

Secondary structure (DSSP, 8-state):
-PPPHHHHHHHHHTTTPPPEEEE--SSS-HHHHHHHHHHHTTSS---GGGGGG--HHHHHHHHHHHSEEEEETTEEEEE-

Mean predicted aligned error: 3.39 Å

InterPro domains:
  IPR009899 Antirestriction [PF07275] (24-76)
  IPR041893 Antirestriction protein ArdA, domain 3 [G3DSA:1.10.10.1190] (23-79)

Sequence (80 aa):
MSYPDEVVRVIAKHQGESPIIYELYEGMTDEERLGYILVEEGLIMVPEHLRSYIDYEAIGRDHAINTSGEFVGEYFVEFL

Nearest PDB structures (foldseek):
  2w82-assembly1_B  TM=6.618E-01  e=3.966E-03  Enterococcus faecalis
  7btr-assembly1_B  TM=6.418E-01  e=1.165E-02  Enterococcus faecalis EnGen0302
  1o27-assembly1_B  TM=2.349E-01  e=6.555E+00  Thermotoga maritima

Solvent-accessible surface area (backbone atoms only — not comparable to full-atom values): 4784 Å² total; per-residue (Å²): 137,84,77,57,70,68,51,52,52,58,52,64,72,51,79,81,62,73,68,49,76,45,81,39,67,85,92,65,55,73,33,28,27,45,18,44,48,37,42,71,75,54,78,37,89,67,61,74,96,46,56,91,76,58,64,31,38,62,48,15,43,52,49,50,72,76,43,62,46,48,83,47,87,56,27,40,43,32,50,127